Protein AF-A0A7S7JLL0-F1 (afdb_monomer_lite)

Structure (mmCIF, N/CA/C/O backbone):
data_AF-A0A7S7JLL0-F1
#
_entry.id   AF-A0A7S7JLL0-F1
#
loop_
_atom_site.group_PDB
_atom_site.id
_atom_site.type_symbol
_atom_site.label_atom_id
_atom_site.label_alt_id
_atom_site.label_comp_id
_atom_site.label_asym_id
_atom_site.label_entity_id
_atom_site.label_seq_id
_atom_site.pdbx_PDB_ins_code
_atom_site.Cartn_x
_atom_site.Cartn_y
_atom_site.Cartn_z
_atom_site.occupancy
_atom_site.B_iso_or_equiv
_atom_site.auth_seq_id
_atom_site.auth_comp_id
_atom_site.auth_asym_id
_atom_site.auth_atom_id
_atom_site.pdbx_PDB_model_num
ATOM 1 N N . MET A 1 1 ? 4.036 -6.411 19.232 1.00 86.25 1 MET A N 1
ATOM 2 C CA . MET A 1 1 ? 2.715 -6.358 19.904 1.00 86.25 1 MET A CA 1
ATOM 3 C C . MET A 1 1 ? 1.982 -5.040 19.666 1.00 86.25 1 MET A C 1
ATOM 5 O O . MET A 1 1 ? 0.895 -5.098 19.112 1.00 86.25 1 MET A O 1
ATOM 9 N N . ILE A 1 2 ? 2.570 -3.877 19.980 1.00 95.75 2 ILE A N 1
ATOM 10 C CA . ILE A 1 2 ? 1.887 -2.566 19.876 1.00 95.75 2 ILE A CA 1
ATOM 11 C C . ILE A 1 2 ? 1.424 -2.234 18.447 1.00 95.75 2 ILE A C 1
ATOM 13 O O . ILE A 1 2 ? 0.267 -1.889 18.251 1.00 95.75 2 ILE A O 1
ATOM 17 N N . HIS A 1 3 ? 2.276 -2.421 17.430 1.00 93.62 3 HIS A N 1
ATOM 18 C CA . HIS A 1 3 ? 1.908 -2.144 16.030 1.00 93.62 3 HIS A CA 1
ATOM 19 C C . HIS A 1 3 ? 0.624 -2.870 15.590 1.00 93.62 3 HIS A C 1
ATOM 21 O O . HIS A 1 3 ? -0.231 -2.287 14.930 1.00 93.62 3 HIS A O 1
ATOM 27 N N . LYS A 1 4 ? 0.467 -4.142 15.983 1.00 94.31 4 LYS A N 1
ATOM 28 C CA . LYS A 1 4 ? -0.737 -4.914 15.663 1.00 94.31 4 LYS A CA 1
ATOM 29 C C . LYS A 1 4 ? -1.961 -4.366 16.398 1.00 94.31 4 LYS A C 1
ATOM 31 O O . LYS A 1 4 ? -2.991 -4.200 15.771 1.00 94.31 4 LYS A O 1
ATOM 36 N N . GLN A 1 5 ? -1.835 -4.040 17.684 1.00 96.25 5 GLN A N 1
ATOM 37 C CA . GLN A 1 5 ? -2.938 -3.479 18.471 1.00 96.25 5 GLN A CA 1
ATOM 38 C C . GLN A 1 5 ? -3.426 -2.144 17.898 1.00 96.25 5 GLN A C 1
ATOM 40 O O . GLN A 1 5 ? -4.626 -1.957 17.743 1.00 96.25 5 GLN A O 1
ATOM 45 N N . VAL A 1 6 ? -2.505 -1.253 17.520 1.00 94.69 6 VAL A N 1
ATOM 46 C CA . VAL A 1 6 ? -2.845 0.020 16.865 1.00 94.69 6 VAL A CA 1
ATOM 47 C C . VAL A 1 6 ? -3.581 -0.234 15.551 1.00 94.69 6 VAL A C 1
ATOM 49 O O . VAL A 1 6 ? -4.637 0.346 15.321 1.00 94.69 6 VAL A O 1
ATOM 52 N N . LYS A 1 7 ? -3.073 -1.146 14.714 1.00 93.56 7 LYS A N 1
ATOM 53 C CA . LYS A 1 7 ? -3.726 -1.499 13.448 1.00 93.56 7 LYS A CA 1
ATOM 54 C C . LYS A 1 7 ? -5.119 -2.103 13.657 1.00 93.56 7 LYS A C 1
ATOM 56 O O . LYS A 1 7 ? -6.045 -1.725 12.951 1.00 93.56 7 LYS A O 1
ATOM 61 N N . ASP A 1 8 ? -5.269 -2.996 14.631 1.00 95.12 8 ASP A N 1
ATOM 62 C CA . ASP A 1 8 ? -6.545 -3.638 14.945 1.00 95.12 8 ASP A CA 1
ATOM 63 C C . ASP A 1 8 ? -7.574 -2.608 15.472 1.00 95.12 8 ASP A C 1
ATOM 65 O O . ASP A 1 8 ? -8.757 -2.724 15.166 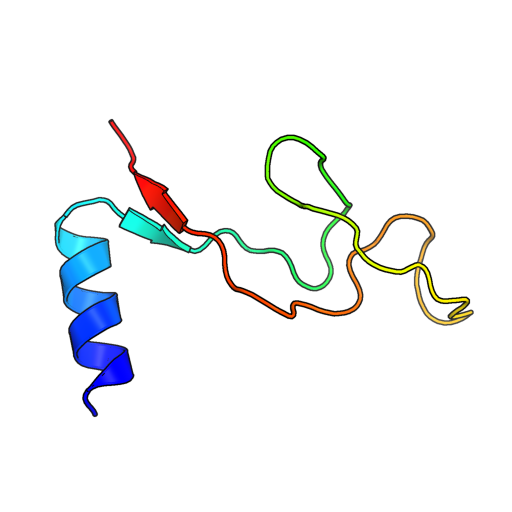1.00 95.12 8 ASP A O 1
ATOM 69 N N . ILE A 1 9 ? -7.150 -1.582 16.229 1.00 95.56 9 ILE A N 1
ATOM 70 C CA . ILE A 1 9 ? -8.026 -0.474 16.669 1.00 95.56 9 ILE A CA 1
ATOM 71 C C . ILE A 1 9 ? -8.445 0.390 15.477 1.00 95.56 9 ILE A C 1
ATOM 73 O O . ILE A 1 9 ? -9.631 0.632 15.295 1.00 95.56 9 ILE A O 1
ATOM 77 N N . LEU A 1 10 ? -7.495 0.806 14.636 1.00 94.38 10 LEU A N 1
ATOM 78 C CA . LEU A 1 10 ? -7.782 1.606 13.440 1.00 94.38 10 LEU A CA 1
ATOM 79 C C . LEU A 1 10 ? -8.803 0.908 12.527 1.00 94.38 10 LEU A C 1
ATOM 81 O O . LEU A 1 10 ? -9.772 1.525 12.097 1.00 94.38 10 LEU A O 1
ATOM 85 N N . GLN A 1 11 ? -8.644 -0.399 12.310 1.00 93.88 11 GLN A N 1
ATOM 86 C CA . GLN A 1 11 ? -9.586 -1.188 11.514 1.00 93.88 11 GLN A CA 1
ATOM 87 C C . GLN A 1 11 ? -10.996 -1.241 12.118 1.00 93.88 11 GLN A C 1
ATOM 89 O O . GLN A 1 11 ? -11.967 -1.228 11.364 1.00 93.88 11 GLN A O 1
ATOM 94 N N . LYS A 1 12 ? -11.130 -1.283 13.452 1.00 95.38 12 LYS A N 1
ATOM 95 C CA . LYS A 1 12 ? -12.444 -1.242 14.124 1.00 95.38 12 LYS A CA 1
ATOM 96 C C . LYS A 1 12 ? -13.173 0.082 13.904 1.00 95.38 12 LYS A C 1
ATOM 98 O O . LYS A 1 12 ? -14.389 0.072 13.776 1.00 95.38 12 LYS A O 1
ATOM 103 N N . GLU A 1 13 ? -12.429 1.177 13.792 1.00 95.31 13 GLU A N 1
ATOM 104 C CA . GLU A 1 13 ? -12.955 2.518 13.511 1.00 95.31 13 GLU A CA 1
ATOM 105 C C . GLU A 1 13 ? -13.107 2.799 12.000 1.00 95.31 13 GLU A C 1
ATOM 107 O O . GLU A 1 13 ? -13.269 3.945 11.588 1.00 95.31 13 GLU A O 1
ATOM 112 N N . GLY A 1 14 ? -13.019 1.771 11.146 1.00 94.88 14 GLY A N 1
ATOM 113 C CA . GLY A 1 14 ? -13.203 1.907 9.696 1.00 94.88 14 GLY A CA 1
ATOM 114 C C . GLY A 1 14 ? -11.998 2.481 8.940 1.00 94.88 14 GLY A C 1
ATOM 115 O O . GLY A 1 14 ? -12.126 2.830 7.764 1.00 94.88 14 GLY A O 1
ATOM 116 N N . VAL A 1 15 ? -10.827 2.569 9.581 1.00 96.00 15 VAL A N 1
ATOM 117 C CA . VAL A 1 15 ? -9.572 3.005 8.955 1.00 96.00 15 VAL A CA 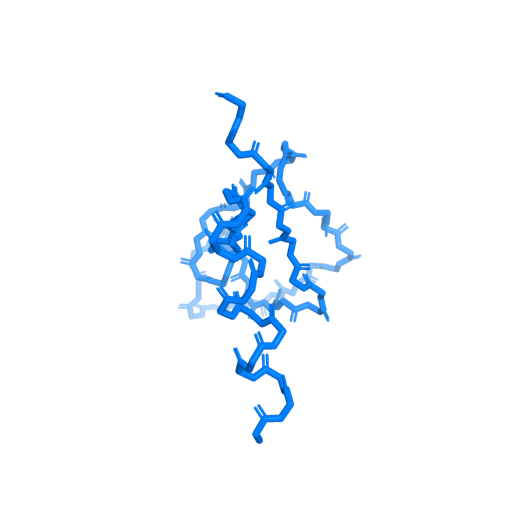1
ATOM 118 C C . VAL A 1 15 ? -8.857 1.804 8.328 1.00 96.00 15 VAL A C 1
ATOM 120 O O . VAL A 1 15 ? -8.426 0.876 9.017 1.00 96.00 15 VAL A O 1
ATOM 123 N N . GLU A 1 16 ? -8.658 1.836 7.013 1.00 93.69 16 GLU A N 1
ATOM 124 C CA . GLU A 1 16 ? -8.032 0.754 6.250 1.00 93.69 16 GLU A CA 1
ATOM 125 C C . GLU A 1 16 ? -6.732 1.180 5.566 1.00 93.69 16 GLU A C 1
ATOM 127 O O . GLU A 1 16 ? -6.598 2.299 5.085 1.00 93.69 16 GLU A O 1
ATOM 132 N N . GLU A 1 17 ? -5.761 0.264 5.506 1.00 92.94 17 GLU A N 1
ATOM 133 C CA . GLU A 1 17 ? -4.486 0.462 4.802 1.00 92.94 17 GLU A CA 1
ATOM 134 C C . GLU A 1 17 ? -4.688 0.332 3.285 1.00 92.94 17 GLU A C 1
ATOM 136 O O . GLU A 1 17 ? -5.264 -0.652 2.816 1.00 92.94 17 GLU A O 1
ATOM 141 N N . ILE A 1 18 ? -4.156 1.276 2.507 1.00 93.44 18 ILE A N 1
ATOM 142 C CA . ILE A 1 18 ? -4.154 1.201 1.043 1.00 93.44 18 ILE A CA 1
ATOM 143 C C . ILE A 1 18 ? -3.014 0.291 0.587 1.00 93.44 18 ILE A C 1
ATOM 145 O O . ILE A 1 18 ? -1.838 0.521 0.887 1.00 93.44 18 ILE A O 1
ATOM 149 N N . LYS A 1 19 ? -3.349 -0.745 -0.188 1.00 94.12 19 LYS A N 1
ATOM 150 C CA . LYS A 1 19 ? -2.345 -1.605 -0.817 1.00 94.12 19 LYS A CA 1
ATOM 151 C C . LYS A 1 19 ? -1.622 -0.828 -1.918 1.00 94.12 19 LYS A C 1
ATOM 153 O O . LYS A 1 19 ? -2.181 -0.626 -2.988 1.00 94.12 19 LYS A O 1
ATOM 158 N N . ALA A 1 20 ? -0.367 -0.467 -1.659 1.00 95.81 20 ALA A N 1
ATOM 159 C CA . ALA A 1 20 ? 0.442 0.315 -2.591 1.00 95.81 20 ALA A CA 1
ATOM 160 C C . ALA A 1 20 ? 1.561 -0.481 -3.280 1.00 95.81 20 ALA A C 1
ATOM 162 O O . ALA A 1 20 ? 1.898 -0.167 -4.412 1.00 95.81 20 ALA A O 1
ATOM 163 N N . LEU A 1 21 ? 2.141 -1.513 -2.655 1.00 95.94 21 LEU A N 1
ATOM 164 C CA . LEU A 1 21 ? 3.262 -2.255 -3.251 1.00 95.94 21 LEU A CA 1
ATOM 165 C C . LEU A 1 21 ? 2.790 -3.209 -4.360 1.00 95.94 21 LEU A C 1
ATOM 167 O O . LEU A 1 21 ? 1.859 -3.993 -4.155 1.00 95.94 21 LEU A O 1
ATOM 171 N N . GLY A 1 22 ? 3.469 -3.180 -5.509 1.00 95.19 22 GLY A N 1
ATOM 172 C CA . GLY A 1 22 ? 3.231 -4.091 -6.631 1.00 95.19 22 GLY A CA 1
ATOM 173 C C . GLY A 1 22 ? 1.936 -3.826 -7.402 1.00 95.19 22 GLY A C 1
ATOM 174 O O . GLY A 1 22 ? 1.553 -4.636 -8.243 1.00 95.19 22 GLY A O 1
ATOM 175 N N . VAL A 1 23 ? 1.248 -2.718 -7.122 1.00 95.69 23 VAL A N 1
ATOM 176 C CA . VAL A 1 23 ? 0.080 -2.269 -7.890 1.00 95.69 23 VAL A CA 1
ATOM 177 C C . VAL A 1 23 ? 0.453 -1.093 -8.789 1.00 95.69 23 VAL A C 1
ATOM 179 O O . VAL A 1 23 ? 1.507 -0.474 -8.625 1.00 95.69 23 VAL A O 1
ATOM 182 N N . LYS A 1 24 ? -0.413 -0.788 -9.758 1.00 96.50 24 LYS A N 1
ATOM 183 C CA . LYS A 1 24 ? -0.253 0.379 -10.626 1.00 96.50 24 LYS A CA 1
ATOM 184 C C . LYS A 1 24 ? -0.344 1.666 -9.804 1.00 96.50 24 LYS A C 1
ATOM 186 O O . LYS A 1 24 ? -1.199 1.780 -8.928 1.00 96.50 24 LYS A O 1
ATOM 191 N N . PHE A 1 25 ? 0.531 2.618 -10.109 1.00 95.94 25 PHE A N 1
ATOM 192 C CA . PHE A 1 25 ? 0.497 3.948 -9.521 1.00 95.94 25 PHE A CA 1
ATOM 193 C C . PHE A 1 25 ? -0.851 4.628 -9.799 1.00 95.94 25 PHE A C 1
ATOM 195 O O . PHE A 1 25 ? -1.381 4.565 -10.911 1.00 95.94 25 PHE A O 1
ATOM 202 N N . ASP A 1 26 ? -1.366 5.303 -8.777 1.00 95.88 26 ASP A N 1
ATOM 203 C CA . ASP A 1 26 ? -2.626 6.045 -8.794 1.00 95.88 26 ASP A CA 1
ATOM 204 C C . ASP A 1 26 ? -2.412 7.335 -7.992 1.00 95.88 26 ASP A C 1
ATOM 206 O O . ASP A 1 26 ? -2.203 7.241 -6.780 1.00 95.88 26 ASP A O 1
ATOM 210 N N . PRO A 1 27 ? -2.431 8.519 -8.626 1.00 94.88 27 PRO A N 1
ATOM 211 C CA . PRO A 1 27 ? -2.152 9.785 -7.954 1.00 94.88 27 PRO A CA 1
ATOM 212 C C . PRO A 1 27 ? -3.196 10.173 -6.899 1.00 94.88 27 PRO A C 1
ATOM 214 O O . PRO A 1 27 ? -2.910 11.034 -6.074 1.00 94.88 27 PRO A O 1
ATOM 217 N N . ASN A 1 28 ? -4.381 9.549 -6.882 1.00 93.25 28 ASN A N 1
ATOM 218 C CA . ASN A 1 28 ? -5.371 9.794 -5.828 1.00 93.25 28 ASN A CA 1
ATOM 219 C C . ASN A 1 28 ? -4.936 9.208 -4.477 1.00 93.25 28 ASN A C 1
ATOM 221 O O . ASN A 1 28 ? -5.379 9.673 -3.429 1.00 93.25 28 ASN A O 1
ATOM 225 N N . PHE A 1 29 ? -4.074 8.187 -4.498 1.00 93.06 29 PHE A N 1
ATOM 226 C CA . PHE A 1 29 ? -3.688 7.420 -3.308 1.00 93.06 29 PHE A CA 1
ATOM 227 C C . PHE A 1 29 ? -2.177 7.320 -3.094 1.00 93.06 29 PHE A C 1
ATOM 229 O O . PHE A 1 29 ? -1.726 6.949 -2.010 1.00 93.06 29 PHE A O 1
ATOM 236 N N . HIS A 1 30 ? -1.384 7.628 -4.116 1.00 95.56 30 HIS A N 1
ATOM 237 C CA . HIS A 1 30 ? 0.057 7.452 -4.114 1.00 95.56 30 HIS A CA 1
ATOM 238 C C . HIS A 1 30 ? 0.763 8.770 -4.418 1.00 95.56 30 HIS A C 1
ATOM 240 O O . HIS A 1 30 ? 0.441 9.465 -5.380 1.00 95.56 30 HIS A O 1
ATOM 246 N N . TYR A 1 31 ? 1.796 9.065 -3.632 1.00 95.50 31 TYR A N 1
ATOM 247 C CA . TYR A 1 31 ? 2.701 10.180 -3.876 1.00 95.50 31 TYR A CA 1
ATOM 248 C C . TYR A 1 31 ? 4.039 9.641 -4.392 1.00 95.50 31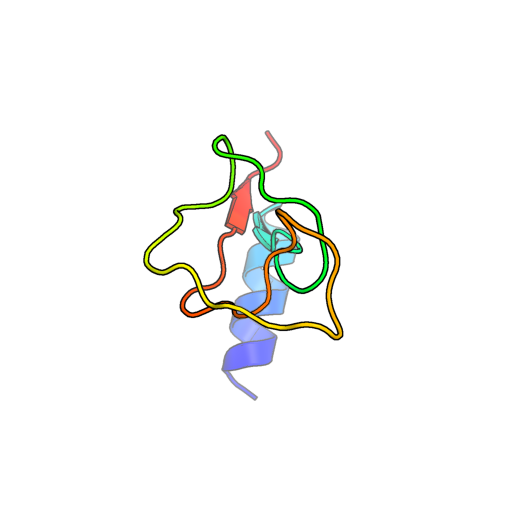 TYR A C 1
ATOM 250 O O . TYR A 1 31 ? 4.786 9.000 -3.651 1.00 95.50 31 TYR A O 1
ATOM 258 N N . ALA A 1 32 ? 4.317 9.843 -5.682 1.00 94.94 32 ALA A N 1
ATOM 259 C CA . ALA A 1 32 ? 5.563 9.394 -6.296 1.00 94.94 32 ALA A CA 1
ATOM 260 C C . ALA A 1 32 ? 6.716 10.316 -5.878 1.00 94.94 32 ALA A C 1
ATOM 262 O O . ALA A 1 32 ? 6.714 11.499 -6.206 1.00 94.94 32 ALA A O 1
ATOM 263 N N . LEU A 1 33 ? 7.699 9.756 -5.170 1.00 94.94 33 LEU A N 1
ATOM 264 C CA . LEU A 1 33 ? 8.900 10.477 -4.738 1.00 94.94 33 LEU A CA 1
ATOM 265 C C . LEU A 1 33 ? 10.068 10.271 -5.705 1.00 94.94 33 LEU A C 1
ATOM 267 O O . LEU A 1 33 ? 10.737 11.226 -6.082 1.00 94.94 33 LEU A O 1
ATOM 271 N N . GLU A 1 34 ? 10.281 9.030 -6.143 1.00 94.31 34 GLU A N 1
ATOM 272 C CA . GLU A 1 34 ? 11.379 8.657 -7.031 1.00 94.31 34 GLU A CA 1
ATOM 273 C C . GLU A 1 34 ? 10.910 7.673 -8.103 1.00 94.31 34 GLU A C 1
ATOM 275 O O . GLU A 1 34 ? 9.949 6.920 -7.916 1.00 94.31 34 GLU A O 1
ATOM 280 N N . LYS A 1 35 ? 11.624 7.658 -9.231 1.00 94.31 35 LYS A N 1
ATOM 281 C CA . LYS A 1 35 ? 11.457 6.667 -10.293 1.00 94.31 35 LYS A CA 1
ATOM 282 C C . LYS A 1 35 ? 12.750 5.882 -10.446 1.00 94.31 35 LYS A C 1
ATOM 284 O O . LYS A 1 35 ? 13.812 6.471 -10.619 1.00 94.31 35 LYS A O 1
ATOM 289 N N . ILE A 1 36 ? 12.637 4.559 -10.468 1.00 93.44 36 ILE A N 1
ATOM 290 C CA . ILE A 1 36 ? 13.759 3.661 -10.746 1.00 93.44 36 ILE A CA 1
ATOM 291 C C . ILE A 1 36 ? 13.571 2.967 -12.094 1.00 93.44 36 ILE A C 1
ATOM 293 O O . ILE A 1 36 ? 12.446 2.798 -12.570 1.00 93.44 36 ILE A O 1
ATOM 297 N N . SER A 1 37 ? 14.683 2.568 -12.706 1.00 92.44 37 SER A N 1
ATOM 298 C CA . SER A 1 37 ? 14.676 1.726 -13.903 1.00 92.44 37 SER A CA 1
ATOM 299 C C . SER A 1 37 ? 14.892 0.275 -13.485 1.00 92.44 37 SER A C 1
ATOM 301 O O . SER A 1 37 ? 16.009 -0.105 -13.148 1.00 92.44 37 SER A O 1
ATOM 303 N N . ASP A 1 38 ? 13.824 -0.520 -13.493 1.00 92.06 38 ASP A N 1
ATOM 304 C CA . ASP A 1 38 ? 13.863 -1.952 -13.188 1.00 92.06 38 ASP A CA 1
ATOM 305 C C . ASP A 1 38 ? 13.285 -2.746 -14.364 1.00 92.06 38 ASP A C 1
ATOM 307 O O . ASP A 1 38 ? 12.091 -2.682 -14.646 1.00 92.06 38 ASP A O 1
ATOM 311 N N . LEU A 1 39 ? 14.140 -3.510 -15.050 1.00 92.88 39 LEU A N 1
ATOM 312 C CA . LEU A 1 39 ? 13.753 -4.332 -16.202 1.00 92.88 39 LEU A CA 1
ATOM 313 C C . LEU A 1 39 ? 12.849 -5.517 -15.822 1.00 92.88 39 LEU A C 1
ATOM 315 O O . LEU A 1 39 ? 12.262 -6.136 -16.706 1.00 92.88 39 LEU A O 1
ATOM 319 N N . LYS A 1 40 ? 12.744 -5.861 -14.532 1.00 92.69 40 LYS A N 1
ATOM 320 C CA . LYS A 1 40 ? 11.904 -6.966 -14.047 1.00 92.69 40 LYS A CA 1
ATOM 321 C C . LYS A 1 40 ? 10.460 -6.549 -13.786 1.00 92.69 40 LYS A C 1
ATOM 323 O O . LYS A 1 40 ? 9.628 -7.420 -13.539 1.00 92.69 40 LYS A O 1
ATOM 328 N N . GLN A 1 41 ? 10.163 -5.251 -13.808 1.00 89.69 41 GLN A N 1
ATOM 329 C CA . GLN A 1 41 ? 8.853 -4.719 -13.454 1.00 89.69 41 GLN A CA 1
ATOM 330 C C . GLN A 1 41 ? 8.212 -3.989 -14.638 1.00 89.69 41 GLN A C 1
ATOM 332 O O . GLN A 1 41 ? 8.898 -3.286 -15.381 1.00 89.69 41 GLN A O 1
ATOM 337 N N . PRO A 1 42 ? 6.885 -4.099 -14.820 1.00 92.62 42 PRO A N 1
ATOM 338 C CA . PRO A 1 42 ? 6.172 -3.256 -15.766 1.00 92.62 42 PRO A CA 1
ATOM 339 C C . PRO A 1 42 ? 6.281 -1.770 -15.401 1.00 92.62 42 PRO A C 1
ATOM 341 O O . PRO A 1 42 ? 6.350 -1.390 -14.229 1.00 92.62 42 PRO A O 1
ATOM 344 N N . ASN A 1 43 ? 6.217 -0.908 -16.415 1.00 94.31 43 ASN A N 1
ATOM 345 C CA . ASN A 1 43 ? 6.186 0.536 -16.207 1.00 94.31 43 ASN A CA 1
ATOM 346 C C . ASN A 1 43 ? 4.966 0.965 -15.378 1.00 94.31 43 ASN A C 1
ATOM 348 O O . ASN A 1 43 ? 3.848 0.496 -15.594 1.00 94.31 43 ASN A O 1
ATOM 352 N N . GLY A 1 44 ? 5.180 1.929 -14.478 1.00 95.06 44 GLY A N 1
ATOM 353 C CA . GLY A 1 44 ? 4.113 2.525 -13.671 1.00 95.06 44 GLY A CA 1
ATOM 354 C C . GLY A 1 44 ? 3.634 1.653 -12.510 1.00 95.06 44 GLY A C 1
ATOM 355 O O . GLY A 1 44 ? 2.557 1.910 -11.978 1.00 95.06 44 GLY A O 1
ATOM 356 N N . ILE A 1 45 ? 4.401 0.631 -12.125 1.00 96.44 45 ILE A N 1
ATOM 357 C CA . ILE A 1 45 ? 4.162 -0.153 -10.912 1.00 96.44 45 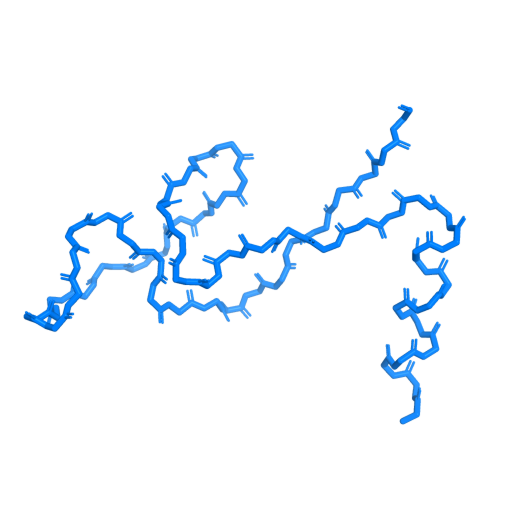ILE A CA 1
ATOM 358 C C . ILE A 1 45 ? 4.906 0.476 -9.734 1.00 96.44 45 ILE A C 1
ATOM 360 O O . ILE A 1 45 ? 6.061 0.883 -9.848 1.00 96.44 45 ILE A O 1
ATOM 364 N N . ASN A 1 46 ? 4.243 0.527 -8.583 1.00 95.88 46 ASN A N 1
ATOM 365 C CA . ASN A 1 46 ? 4.856 0.921 -7.325 1.00 95.88 46 ASN A CA 1
ATOM 366 C C . ASN A 1 46 ? 5.797 -0.186 -6.835 1.00 95.88 46 ASN A C 1
ATOM 368 O O . ASN A 1 46 ? 5.363 -1.276 -6.453 1.00 95.88 46 ASN A O 1
ATOM 372 N N . VAL A 1 47 ? 7.090 0.108 -6.818 1.00 95.50 47 VAL A N 1
ATOM 373 C CA . VAL A 1 47 ? 8.158 -0.852 -6.494 1.00 95.50 47 VAL A CA 1
ATOM 374 C C . VAL A 1 47 ? 8.677 -0.737 -5.059 1.00 95.50 47 VAL A C 1
ATOM 376 O O . VAL A 1 47 ? 9.321 -1.659 -4.568 1.00 95.50 47 VAL A O 1
ATOM 379 N N . LEU A 1 48 ? 8.361 0.360 -4.364 1.00 94.81 48 LEU A N 1
ATOM 380 C CA . LEU A 1 48 ? 8.710 0.589 -2.962 1.00 94.81 48 LEU A CA 1
ATOM 381 C C . LEU A 1 48 ? 7.628 1.434 -2.276 1.00 94.81 48 LEU A C 1
ATOM 383 O O . LEU A 1 48 ? 7.046 2.322 -2.895 1.00 94.81 48 LEU A O 1
ATOM 387 N N . VAL A 1 49 ? 7.374 1.171 -0.991 1.00 95.81 49 VAL A N 1
ATOM 388 C CA . VAL A 1 49 ? 6.460 1.957 -0.146 1.00 95.81 49 VAL A CA 1
ATOM 389 C C . VAL A 1 49 ? 7.248 2.490 1.043 1.00 95.81 49 VAL A C 1
ATOM 391 O O . VAL A 1 49 ? 7.606 1.726 1.936 1.00 95.81 49 VAL A O 1
ATOM 394 N N . LEU A 1 50 ? 7.519 3.797 1.046 1.00 95.50 50 LEU A N 1
ATOM 395 C CA . LEU A 1 50 ? 8.238 4.467 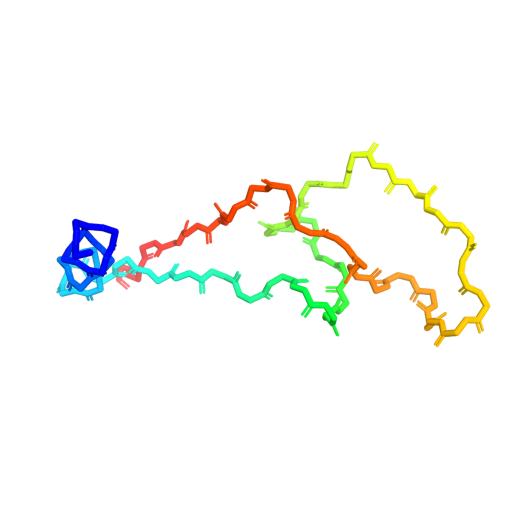2.137 1.00 95.50 50 LEU A CA 1
ATOM 396 C C . LEU A 1 50 ? 7.319 4.766 3.326 1.00 95.50 50 LEU A C 1
ATOM 398 O O . LEU A 1 50 ? 7.722 4.634 4.478 1.00 95.50 50 LEU A O 1
ATOM 402 N N . GLN A 1 51 ? 6.064 5.117 3.042 1.00 94.19 51 GLN A N 1
ATOM 403 C CA . GLN A 1 51 ? 5.046 5.395 4.045 1.00 94.19 51 GLN A CA 1
ATOM 404 C C . GLN A 1 51 ? 3.726 4.740 3.646 1.00 94.19 51 GLN A C 1
ATOM 406 O O . GLN A 1 51 ? 3.280 4.848 2.504 1.00 94.19 51 GLN A O 1
ATOM 411 N N . LYS A 1 52 ? 3.100 4.050 4.602 1.00 93.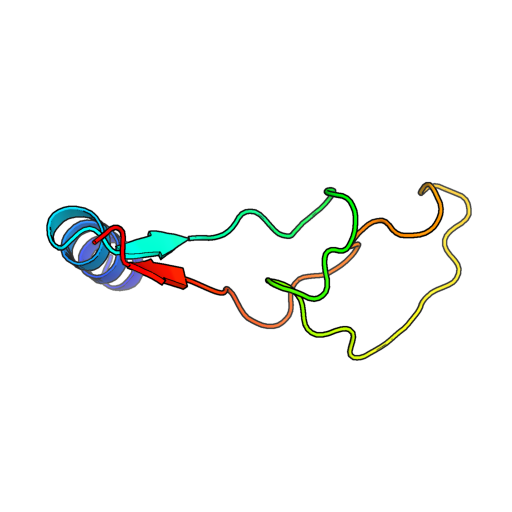38 52 LYS A N 1
ATOM 412 C CA . LYS A 1 52 ? 1.778 3.447 4.421 1.00 93.38 52 LYS A CA 1
ATOM 413 C C . LYS A 1 52 ? 0.708 4.527 4.491 1.00 93.38 52 LYS A C 1
ATOM 415 O O . LYS A 1 52 ? 0.738 5.367 5.388 1.00 93.38 52 LYS A O 1
ATOM 420 N N . VAL A 1 53 ? -0.241 4.464 3.567 1.00 91.00 53 VAL A N 1
ATOM 421 C CA . VAL A 1 53 ? -1.406 5.350 3.537 1.00 91.00 53 VAL A CA 1
ATOM 422 C C . VAL A 1 53 ? -2.610 4.586 4.066 1.00 91.00 53 VAL A C 1
ATOM 424 O O . VAL A 1 53 ? -2.749 3.386 3.819 1.00 91.00 53 VAL A O 1
ATOM 427 N N . PHE A 1 54 ? -3.469 5.285 4.799 1.00 93.94 54 PHE A N 1
ATOM 428 C CA . PHE A 1 54 ? -4.724 4.760 5.311 1.00 93.94 54 PHE A CA 1
ATOM 429 C C . PHE A 1 54 ? -5.874 5.676 4.893 1.00 93.94 54 PHE A C 1
ATOM 431 O O . PHE A 1 54 ? -5.670 6.878 4.726 1.00 93.94 54 PHE A O 1
ATOM 438 N N . TYR A 1 55 ? -7.069 5.118 4.742 1.00 92.38 55 TYR A N 1
ATOM 439 C CA . TYR A 1 55 ? -8.292 5.861 4.447 1.00 92.38 55 TYR A CA 1
ATOM 440 C C . TYR A 1 55 ? -9.400 5.463 5.418 1.00 92.38 55 TYR A C 1
ATOM 442 O O . TYR A 1 55 ? -9.416 4.339 5.913 1.00 92.38 55 TYR A O 1
ATOM 450 N N . ILE A 1 56 ? -10.316 6.389 5.691 1.00 93.19 56 ILE A N 1
ATOM 451 C CA . ILE A 1 56 ? -11.532 6.123 6.464 1.00 93.19 56 ILE A CA 1
ATOM 452 C C . ILE A 1 56 ? -12.650 5.792 5.482 1.00 93.19 56 ILE A C 1
ATOM 454 O O . ILE A 1 56 ? -12.900 6.558 4.549 1.00 93.19 56 ILE A O 1
ATOM 458 N N . LYS A 1 57 ? -13.327 4.663 5.697 1.00 82.00 57 LYS A N 1
ATOM 459 C CA . LYS A 1 57 ? -14.616 4.385 5.059 1.00 82.00 57 LYS A CA 1
ATOM 460 C C . LYS A 1 57 ? -15.696 5.164 5.807 1.00 82.00 57 LYS A C 1
ATOM 462 O O . LYS A 1 57 ? -15.980 4.837 6.956 1.00 82.00 57 LYS A O 1
ATOM 467 N N . ILE A 1 58 ? -16.226 6.209 5.172 1.00 72.19 58 ILE A N 1
ATOM 468 C CA . ILE A 1 58 ? -17.413 6.948 5.638 1.00 72.19 58 ILE A CA 1
ATOM 469 C C . ILE A 1 58 ? -18.663 6.146 5.276 1.00 72.19 58 ILE A C 1
ATOM 471 O O . ILE A 1 58 ? -18.683 5.597 4.149 1.00 72.19 58 ILE A O 1
#

Organism: NCBI:txid2832407

pLDDT: mean 93.66, std 3.69, range [72.19, 96.5]

InterPro domains:
  IPR000740 GrpE nucleotide exchange factor [PF01025] (1-56)
  IPR009012 GrpE nucleotide exchange factor, head [G3DSA:2.30.22.10] (14-57)
  IPR009012 GrpE nucleotide exchange factor, head [SSF51064] (15-55)

Sequence (58 aa):
MIHKQVKDILQKEGVEEIKALGVKFDPNFHYALEKISDLKQPNGINVLVLQKVFYIKI

Foldseek 3Di:
DVVVVVVVVCVVQQKAWDPQAQDADDVVFDDDDDDDDDPVHDPRHRHDDPDIDIDHDD

Radius of gyration: 13.96 Å; chains: 1; bounding box: 32×17×36 Å

Secondary structure (DSSP, 8-state):
-HHHHHHHHHHHTTEEE---TTSB--TTT---------TTS-TTB----SS--EEE--